Protein AF-A0A849ITN7-F1 (afdb_monomer)

Mean predicted aligned error: 4.96 Å

Radius of gyration: 14.0 Å; Cα contacts (8 Å, |Δi|>4): 69; chains: 1; bounding box: 32×22×38 Å

Solvent-accessible surface area (backbone atoms only — not comparable to full-atom values): 3945 Å² total; per-residue (Å²): 132,85,78,79,57,54,92,96,52,94,68,73,90,80,92,82,88,86,84,80,94,62,70,45,79,41,82,45,66,61,86,71,66,78,40,38,70,100,76,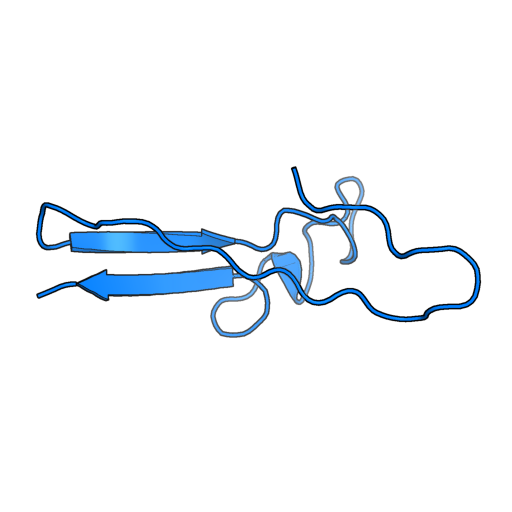17,47,31,64,55,40,63,32,74,83,65,34,17,42,71,50,79,45,124

Sequence (58 aa):
PIPAVPSGQTSVSVDYKFRIDKPGRYLWICAAPCGSGATGNGGAMGAAGWMRGYITVT

Secondary structure (DSSP, 8-state):
-PPPPPTT-S-----------S-EEEEEE--S--SBSTTS-BGGGTSBTTTEEEEEE-

Foldseek 3Di:
DPDDDDPPDPDDDDDDDDDDPDFDKAKAFDPPQCDDDPRSCDDQRVDDPGRIHIDGDD

Structure (mmCIF, N/CA/C/O backbone):
data_AF-A0A849ITN7-F1
#
_entry.id   AF-A0A849ITN7-F1
#
loop_
_atom_site.group_PDB
_atom_site.id
_atom_site.type_symbol
_atom_site.label_atom_id
_atom_site.label_alt_id
_atom_site.label_comp_id
_atom_site.label_asym_id
_atom_site.label_entity_id
_atom_site.label_seq_id
_atom_site.pdbx_PDB_ins_code
_atom_site.Cartn_x
_atom_site.Cartn_y
_atom_site.Cartn_z
_atom_site.occupancy
_atom_site.B_iso_or_equiv
_atom_site.auth_seq_id
_atom_site.auth_comp_id
_atom_site.auth_asym_id
_atom_site.auth_atom_id
_atom_site.pdbx_PDB_model_num
ATOM 1 N N . PRO A 1 1 ? -6.503 -4.644 -11.126 1.00 61.41 1 PRO A N 1
ATOM 2 C CA . PRO A 1 1 ? -5.186 -4.774 -11.802 1.00 61.41 1 PRO A CA 1
ATOM 3 C C . PRO A 1 1 ? -4.535 -3.396 -11.928 1.00 61.41 1 PRO A C 1
ATOM 5 O O . PRO A 1 1 ? -5.249 -2.450 -12.246 1.00 61.41 1 PRO A O 1
ATOM 8 N N . ILE A 1 2 ? -3.238 -3.267 -11.636 1.00 70.19 2 ILE A N 1
ATOM 9 C CA . ILE A 1 2 ? -2.505 -2.015 -11.887 1.00 70.19 2 ILE A CA 1
ATOM 10 C C . ILE A 1 2 ? -2.307 -1.910 -13.410 1.00 70.19 2 ILE A C 1
ATOM 12 O O . ILE A 1 2 ? -1.843 -2.886 -14.004 1.00 70.19 2 ILE A O 1
ATOM 16 N N . PRO A 1 3 ? -2.710 -0.806 -14.065 1.00 78.06 3 PRO A N 1
ATOM 17 C CA . PRO A 1 3 ? -2.539 -0.651 -15.504 1.00 78.06 3 PRO A CA 1
ATOM 18 C C . PRO A 1 3 ? -1.055 -0.562 -15.869 1.00 78.06 3 PRO A C 1
ATOM 20 O O . PRO A 1 3 ? -0.246 -0.026 -15.112 1.00 78.06 3 PRO A O 1
ATOM 23 N N . ALA A 1 4 ? -0.701 -1.078 -17.047 1.00 81.62 4 ALA A N 1
ATOM 24 C CA . ALA A 1 4 ? 0.633 -0.886 -17.600 1.00 81.62 4 ALA A CA 1
ATOM 25 C C . ALA A 1 4 ? 0.868 0.599 -17.920 1.00 81.62 4 ALA A C 1
ATOM 27 O O . ALA A 1 4 ? -0.056 1.312 -18.318 1.00 81.62 4 ALA A O 1
ATOM 28 N N . VAL A 1 5 ? 2.113 1.052 -17.770 1.00 84.25 5 VAL A N 1
ATOM 29 C CA . VAL A 1 5 ? 2.509 2.405 -18.172 1.00 84.25 5 VAL A CA 1
ATOM 30 C C . VAL A 1 5 ? 2.403 2.517 -19.703 1.00 84.25 5 VAL A C 1
ATOM 32 O O . VAL A 1 5 ? 2.931 1.644 -20.399 1.00 84.25 5 VAL A O 1
ATOM 35 N N . PRO A 1 6 ? 1.725 3.544 -20.252 1.00 88.81 6 PRO A N 1
ATOM 36 C CA . PRO A 1 6 ? 1.635 3.737 -21.697 1.00 88.81 6 PRO A CA 1
ATOM 37 C C . PRO A 1 6 ? 3.008 3.890 -22.362 1.00 88.81 6 PRO A C 1
ATOM 39 O O . PRO A 1 6 ? 3.946 4.423 -21.769 1.00 88.81 6 PRO A O 1
ATOM 42 N N . SER A 1 7 ? 3.116 3.470 -23.627 1.00 92.00 7 SER A N 1
ATOM 43 C CA . SER A 1 7 ? 4.358 3.611 -24.397 1.00 92.00 7 SER A CA 1
ATOM 44 C C . SER A 1 7 ? 4.809 5.075 -24.454 1.00 92.00 7 SER A C 1
ATOM 46 O O . SER A 1 7 ? 4.007 5.966 -24.735 1.00 92.00 7 SER A O 1
ATOM 48 N N . GLY A 1 8 ? 6.089 5.318 -24.169 1.00 94.25 8 GLY A N 1
ATOM 49 C CA . GLY A 1 8 ? 6.672 6.662 -24.111 1.00 94.25 8 GLY A CA 1
ATOM 50 C C . GLY A 1 8 ? 6.520 7.381 -22.764 1.00 94.25 8 GLY A C 1
ATOM 51 O O . GLY A 1 8 ? 6.987 8.510 -22.645 1.00 94.25 8 GLY A O 1
ATOM 52 N N . GLN A 1 9 ? 5.908 6.754 -21.752 1.00 89.94 9 GLN A N 1
ATOM 53 C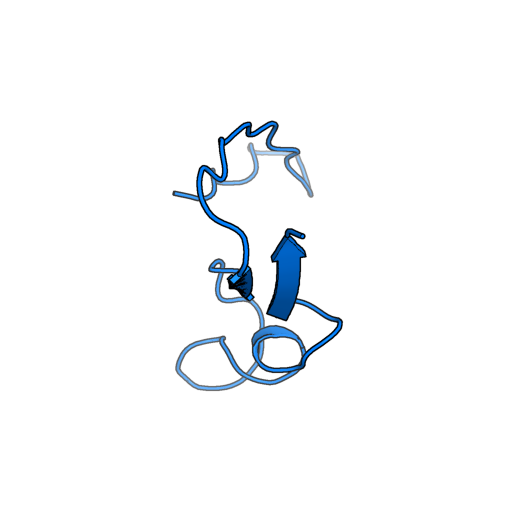 CA . GLN A 1 9 ? 5.796 7.305 -20.396 1.00 89.94 9 GLN A CA 1
ATOM 54 C C . GLN A 1 9 ? 6.627 6.501 -19.388 1.00 89.94 9 GLN A C 1
ATOM 56 O O . GLN A 1 9 ? 6.923 5.325 -19.594 1.00 89.94 9 GLN A O 1
ATOM 61 N N . THR A 1 10 ? 7.004 7.144 -18.281 1.00 87.12 10 THR A N 1
ATOM 62 C CA . THR A 1 10 ? 7.733 6.519 -17.160 1.00 87.12 10 THR A CA 1
ATOM 63 C C . THR A 1 10 ? 6.854 6.281 -15.933 1.00 87.12 10 THR A C 1
ATOM 65 O O . THR A 1 10 ? 7.252 5.557 -15.023 1.00 87.12 10 THR A O 1
ATOM 68 N N . SER A 1 11 ? 5.651 6.857 -15.901 1.00 83.50 11 SER A N 1
ATOM 69 C CA . SER A 1 11 ? 4.684 6.693 -14.819 1.00 83.50 11 SER A CA 1
ATOM 70 C C . SER A 1 11 ? 3.250 6.750 -15.346 1.00 83.50 11 SER A C 1
ATOM 72 O O . SER A 1 11 ? 2.984 7.294 -16.414 1.00 83.50 11 SER A O 1
ATOM 74 N N . VAL A 1 12 ? 2.321 6.161 -14.590 1.00 86.31 12 VAL A N 1
ATOM 75 C CA . VAL A 1 12 ? 0.875 6.280 -14.799 1.00 86.31 12 VAL A CA 1
ATOM 76 C C . VAL A 1 12 ? 0.224 6.569 -13.450 1.00 86.31 12 VAL A C 1
ATOM 78 O O . VAL A 1 12 ? 0.536 5.910 -12.457 1.00 86.31 12 VAL A O 1
ATOM 81 N N . SER A 1 13 ? -0.663 7.560 -13.405 1.00 86.00 13 SER A N 1
ATOM 82 C CA . SER A 1 13 ? -1.467 7.858 -12.217 1.00 86.00 13 SER A CA 1
ATOM 83 C C . SER A 1 13 ? -2.803 7.133 -12.306 1.00 86.00 13 SER A C 1
ATOM 85 O O . SER A 1 13 ? -3.430 7.103 -13.365 1.00 86.00 13 SER A O 1
ATOM 87 N N . VAL A 1 14 ? -3.236 6.540 -11.194 1.00 83.56 14 VAL A N 1
ATOM 88 C CA . VAL A 1 14 ? -4.501 5.806 -11.102 1.00 83.56 14 VAL A CA 1
ATOM 89 C C . VAL A 1 14 ? -5.349 6.424 -10.005 1.00 83.56 14 VAL A C 1
ATOM 91 O O . VAL A 1 14 ? -4.987 6.356 -8.832 1.00 83.56 14 VAL A O 1
ATOM 94 N N . ASP A 1 15 ? -6.498 6.972 -10.387 1.00 86.94 15 ASP A N 1
ATOM 95 C CA . ASP A 1 15 ? -7.505 7.438 -9.441 1.00 86.94 15 ASP A CA 1
ATOM 96 C C . ASP A 1 15 ? -8.457 6.296 -9.084 1.00 86.94 15 ASP A C 1
ATOM 98 O O . ASP A 1 15 ? -9.126 5.716 -9.942 1.00 86.94 15 ASP A O 1
ATOM 102 N N . TYR A 1 16 ? -8.535 5.972 -7.796 1.00 83.19 16 TYR A N 1
ATOM 103 C CA . TYR A 1 16 ? -9.439 4.954 -7.275 1.00 83.19 16 TYR A CA 1
ATOM 104 C C . TYR A 1 16 ? -10.161 5.461 -6.031 1.00 83.19 16 TYR A C 1
ATOM 106 O O . TYR A 1 16 ? -9.592 6.172 -5.203 1.00 83.19 16 TYR A O 1
ATOM 114 N N . LYS A 1 17 ? -11.431 5.073 -5.890 1.00 90.25 17 LYS A N 1
ATOM 115 C CA . LYS A 1 17 ? -12.254 5.362 -4.716 1.00 90.25 17 LYS A CA 1
ATOM 116 C C . LYS A 1 17 ? -12.894 4.074 -4.228 1.00 90.25 17 LYS A C 1
ATOM 118 O O . LYS A 1 17 ? -13.464 3.320 -5.012 1.00 90.25 17 LYS 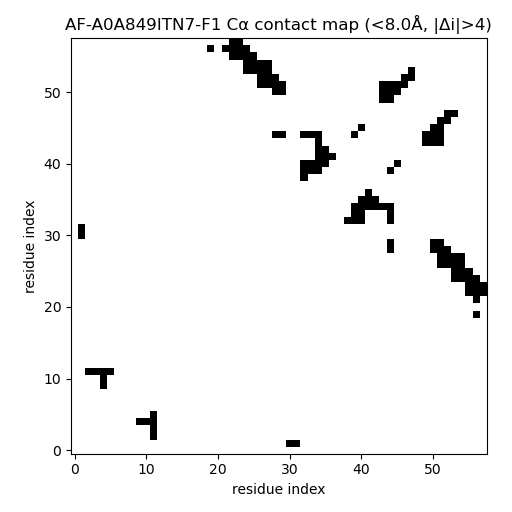A O 1
ATOM 123 N N . PHE A 1 18 ? -12.829 3.860 -2.923 1.00 88.38 18 PHE A N 1
ATOM 124 C CA . PHE A 1 18 ? -13.511 2.776 -2.236 1.00 88.38 18 PHE A CA 1
ATOM 125 C C . PHE A 1 18 ? -14.067 3.278 -0.915 1.00 88.38 18 PHE A C 1
ATOM 127 O O . PHE A 1 18 ? -13.605 4.280 -0.369 1.00 88.38 18 PHE A O 1
ATOM 134 N N . ARG A 1 19 ? -15.084 2.578 -0.419 1.00 93.25 19 ARG A N 1
ATOM 135 C CA . ARG A 1 19 ? -15.715 2.864 0.862 1.00 93.25 19 ARG A CA 1
ATOM 136 C C . ARG A 1 19 ? -15.285 1.810 1.875 1.00 93.25 19 ARG A C 1
ATOM 138 O O . ARG A 1 19 ? -15.237 0.626 1.555 1.00 93.25 19 ARG A O 1
ATOM 145 N N . ILE A 1 20 ? -14.970 2.262 3.083 1.00 94.19 20 ILE A N 1
ATOM 146 C CA . ILE A 1 20 ? -14.681 1.403 4.227 1.00 94.19 20 ILE A CA 1
ATOM 147 C C . ILE A 1 20 ? -15.859 1.544 5.191 1.00 94.19 20 ILE A C 1
ATOM 149 O O . ILE A 1 20 ? -16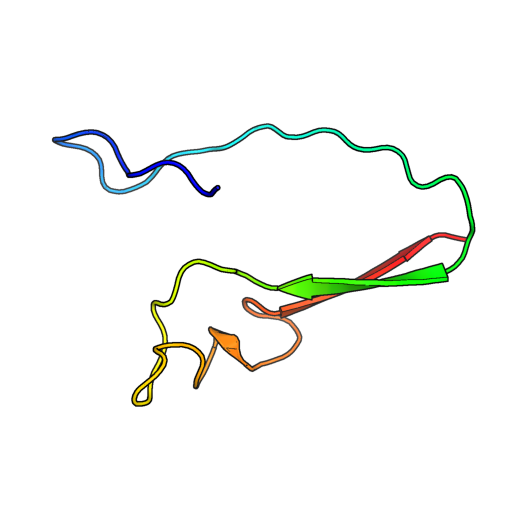.046 2.599 5.787 1.00 94.19 20 ILE A O 1
ATOM 153 N N . ASP A 1 21 ? -16.680 0.499 5.304 1.00 95.25 21 ASP A N 1
ATOM 154 C CA . ASP A 1 21 ? -17.925 0.540 6.090 1.00 95.25 21 ASP A CA 1
ATOM 155 C C . ASP A 1 21 ? -17.741 0.186 7.569 1.00 95.25 21 ASP A C 1
ATOM 157 O O . ASP A 1 21 ? -18.673 0.324 8.360 1.00 95.25 21 ASP A O 1
ATOM 161 N N . LYS A 1 22 ? -16.560 -0.308 7.951 1.00 96.25 22 LYS A N 1
ATOM 162 C CA . LYS A 1 22 ? -16.259 -0.727 9.321 1.00 96.25 22 LYS A CA 1
ATOM 163 C C . LYS A 1 22 ? -14.939 -0.112 9.780 1.00 96.25 22 LYS A C 1
ATOM 165 O O . LYS A 1 22 ? -13.978 -0.144 9.014 1.00 96.25 22 LYS A O 1
ATOM 170 N N . PRO A 1 23 ? -14.855 0.395 11.020 1.00 96.75 23 PRO A N 1
ATOM 171 C CA . PRO A 1 23 ? -13.576 0.738 11.620 1.00 96.75 23 PRO A CA 1
ATOM 172 C C . PRO A 1 23 ? -12.651 -0.479 11.647 1.00 96.75 23 PRO A C 1
ATOM 174 O O . 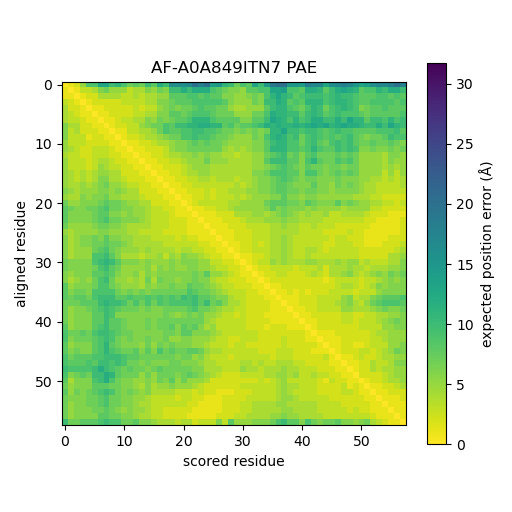PRO A 1 23 ? -13.096 -1.621 11.809 1.00 96.75 23 PRO A O 1
ATOM 177 N N . GLY A 1 24 ? -11.356 -0.245 11.486 1.00 96.25 24 GLY A N 1
ATOM 178 C CA . GLY A 1 24 ? -10.385 -1.324 11.427 1.00 96.25 24 GLY A CA 1
ATOM 179 C C . GLY A 1 24 ? -9.031 -0.906 10.880 1.00 96.25 24 GLY A C 1
ATOM 180 O O . GLY A 1 24 ? -8.812 0.224 10.442 1.00 96.25 24 GLY A O 1
ATOM 181 N N . ARG A 1 25 ? -8.104 -1.866 10.908 1.00 96.06 25 ARG A N 1
ATOM 182 C CA . ARG A 1 25 ? -6.746 -1.716 10.391 1.00 96.06 25 ARG A CA 1
ATOM 183 C C . ARG A 1 25 ? -6.589 -2.559 9.130 1.00 96.06 25 ARG A C 1
ATOM 185 O O . ARG A 1 25 ? -6.590 -3.786 9.191 1.00 96.06 25 ARG A O 1
ATOM 192 N N . TYR A 1 26 ? -6.420 -1.889 8.000 1.00 93.19 26 TYR A N 1
ATOM 193 C CA . TYR A 1 26 ? -6.376 -2.490 6.672 1.00 93.19 26 TYR A CA 1
ATOM 194 C C . TYR A 1 26 ? -4.945 -2.520 6.158 1.00 93.19 26 TYR A C 1
ATOM 196 O O . TYR A 1 26 ? -4.274 -1.493 6.138 1.00 93.19 26 TYR A O 1
ATOM 204 N N . LEU A 1 27 ? -4.463 -3.692 5.747 1.00 91.75 27 LEU A N 1
ATOM 205 C CA . LEU A 1 27 ? -3.169 -3.815 5.081 1.00 91.75 27 LEU A CA 1
ATOM 206 C C . LEU A 1 27 ? -3.268 -3.212 3.674 1.00 91.75 27 LEU A C 1
ATOM 208 O O . LEU A 1 27 ? -4.119 -3.614 2.884 1.00 91.75 27 LEU A O 1
ATOM 212 N N . TRP A 1 28 ? -2.355 -2.304 3.352 1.00 88.06 28 TRP A N 1
ATOM 213 C CA . TRP A 1 28 ? -2.097 -1.870 1.984 1.00 88.06 28 TRP A CA 1
ATOM 214 C C . TRP A 1 28 ? -0.758 -2.444 1.512 1.00 88.06 28 TRP A C 1
ATOM 216 O O . TRP A 1 28 ? 0.223 -2.441 2.260 1.00 88.06 28 TRP A O 1
ATOM 226 N N . ILE A 1 29 ? -0.726 -2.937 0.274 1.00 89.06 29 ILE A N 1
ATOM 227 C CA . ILE A 1 29 ? 0.478 -3.425 -0.404 1.00 89.06 29 ILE A CA 1
ATOM 228 C C . ILE A 1 29 ? 0.513 -2.895 -1.837 1.00 89.06 29 ILE A C 1
ATOM 230 O O . ILE A 1 29 ? -0.517 -2.824 -2.510 1.00 89.06 29 ILE A O 1
ATOM 234 N N . CYS A 1 30 ? 1.705 -2.583 -2.330 1.00 82.38 30 CYS A N 1
ATOM 235 C CA . CYS A 1 30 ? 1.976 -2.502 -3.753 1.00 82.38 30 CYS A CA 1
ATOM 236 C C . CYS A 1 30 ? 1.941 -3.926 -4.317 1.00 82.38 30 CYS A C 1
ATOM 238 O O . CYS A 1 30 ? 2.656 -4.806 -3.844 1.00 82.38 30 CYS A O 1
ATOM 240 N N . ALA A 1 31 ? 1.099 -4.157 -5.320 1.00 82.81 31 ALA A N 1
ATOM 241 C CA . ALA A 1 31 ? 0.955 -5.456 -5.978 1.00 82.81 31 ALA A CA 1
ATOM 242 C C . ALA A 1 31 ? 1.641 -5.506 -7.357 1.00 82.81 31 ALA A C 1
ATOM 244 O O . ALA A 1 31 ? 1.355 -6.396 -8.154 1.0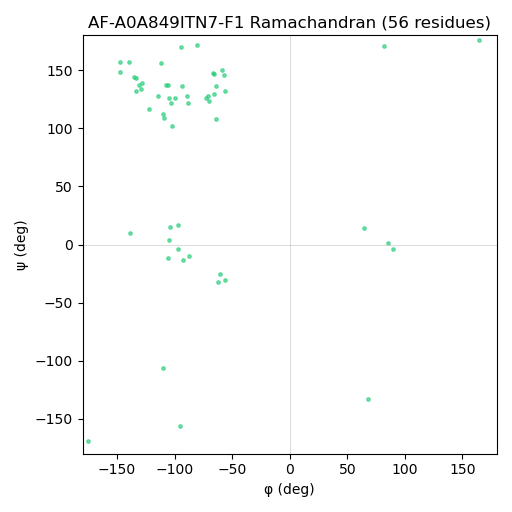0 82.81 31 ALA A O 1
ATOM 245 N N . ALA A 1 32 ? 2.518 -4.541 -7.654 1.00 84.50 32 ALA A N 1
ATOM 246 C CA . ALA A 1 32 ? 3.363 -4.532 -8.845 1.00 84.50 32 ALA A CA 1
ATOM 247 C C . ALA A 1 32 ? 4.784 -4.962 -8.441 1.00 84.50 32 ALA A C 1
ATO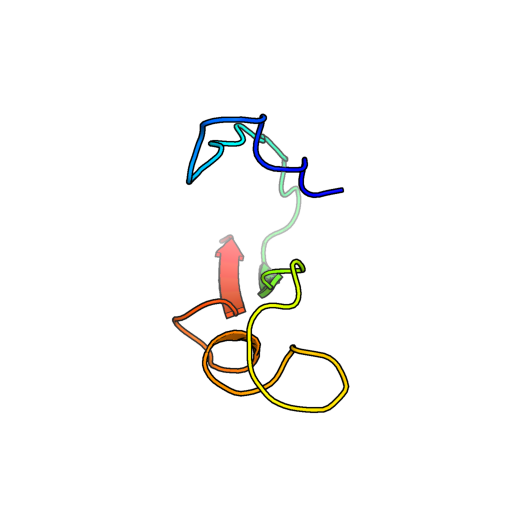M 249 O O . ALA A 1 32 ? 5.495 -4.150 -7.850 1.00 84.50 32 ALA A O 1
ATOM 250 N N . PRO A 1 33 ? 5.198 -6.217 -8.697 1.00 85.56 33 PRO A N 1
ATOM 251 C CA . PRO A 1 33 ? 6.499 -6.714 -8.261 1.00 85.56 33 PRO A CA 1
ATOM 252 C C . PRO A 1 33 ? 7.630 -5.941 -8.951 1.00 85.56 33 PRO A C 1
ATOM 254 O O . PRO A 1 33 ? 7.873 -6.099 -10.145 1.00 85.56 33 PRO A O 1
ATOM 257 N N . CYS A 1 34 ? 8.310 -5.091 -8.186 1.00 85.00 34 CYS A N 1
ATOM 258 C CA . CYS A 1 34 ? 9.444 -4.276 -8.637 1.00 85.00 34 CYS A CA 1
ATOM 259 C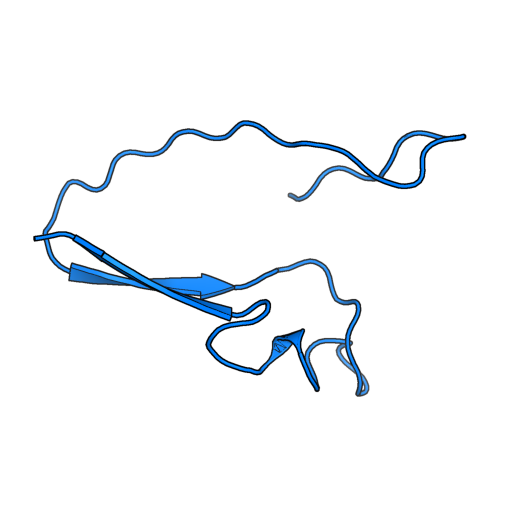 C . CYS A 1 34 ? 10.588 -4.216 -7.607 1.00 85.00 34 CYS A C 1
ATOM 261 O O . CYS A 1 34 ? 11.513 -3.416 -7.736 1.00 85.00 34 CYS A O 1
ATOM 263 N N . GLY A 1 35 ? 10.514 -5.049 -6.568 1.00 88.75 35 GLY A N 1
ATOM 264 C CA . GLY A 1 35 ? 11.523 -5.194 -5.526 1.00 88.75 35 GLY A CA 1
ATOM 265 C C . GLY A 1 35 ? 12.504 -6.335 -5.799 1.00 88.75 35 GLY A C 1
ATOM 266 O O . GLY A 1 35 ? 12.720 -6.753 -6.934 1.00 88.75 35 GLY A O 1
ATOM 267 N N . SER A 1 36 ? 13.109 -6.854 -4.731 1.00 91.56 36 SER A N 1
ATOM 268 C CA . SER A 1 36 ? 14.109 -7.927 -4.806 1.00 91.56 36 SER A CA 1
ATOM 269 C C . SER A 1 36 ? 13.514 -9.331 -4.618 1.00 91.56 36 SER A C 1
ATOM 271 O O . SER A 1 36 ? 12.362 -9.499 -4.212 1.00 91.56 36 SER A O 1
ATOM 273 N N . GLY A 1 37 ? 14.324 -10.361 -4.881 1.00 90.81 37 GLY A N 1
ATOM 274 C CA . GLY A 1 37 ? 13.958 -11.769 -4.690 1.00 90.81 37 GLY A CA 1
ATOM 275 C C . GLY A 1 37 ? 13.142 -12.364 -5.840 1.00 90.81 37 GLY A C 1
ATOM 276 O O . GLY A 1 37 ? 12.687 -11.658 -6.734 1.00 90.81 37 GLY A O 1
ATOM 277 N N . ALA A 1 38 ? 12.946 -13.685 -5.808 1.00 90.62 38 ALA A N 1
ATOM 278 C CA . ALA A 1 38 ? 12.333 -14.441 -6.909 1.00 90.62 38 ALA A CA 1
ATOM 279 C C . ALA A 1 38 ? 10.893 -14.011 -7.243 1.00 90.62 38 ALA A C 1
ATOM 281 O O . ALA A 1 38 ? 10.434 -14.194 -8.363 1.00 90.62 38 ALA A O 1
ATOM 282 N N . THR A 1 39 ? 10.181 -13.434 -6.274 1.00 88.56 39 THR A N 1
ATOM 283 C CA . THR A 1 39 ? 8.809 -12.939 -6.445 1.00 88.56 39 THR A CA 1
ATOM 284 C C . THR A 1 39 ? 8.741 -11.437 -6.724 1.00 88.56 39 THR A C 1
ATOM 286 O O . THR A 1 39 ? 7.645 -10.915 -6.901 1.00 88.56 39 THR A O 1
ATOM 289 N N . GLY A 1 40 ? 9.875 -10.722 -6.710 1.00 87.81 40 GLY A N 1
ATOM 290 C CA . GLY A 1 40 ? 9.923 -9.261 -6.842 1.00 87.81 40 GLY A CA 1
ATOM 291 C C . GLY A 1 40 ? 9.251 -8.496 -5.693 1.00 87.81 40 GLY A C 1
ATOM 292 O O . GLY A 1 40 ? 9.003 -7.300 -5.820 1.00 87.81 40 GLY A O 1
ATOM 293 N N . ASN A 1 41 ? 8.950 -9.166 -4.573 1.00 88.44 41 ASN A N 1
ATOM 294 C CA . ASN A 1 41 ? 8.256 -8.586 -3.415 1.00 88.44 41 ASN A CA 1
ATOM 295 C C . ASN A 1 41 ? 9.183 -8.303 -2.217 1.00 88.44 41 ASN A C 1
ATOM 297 O O . ASN A 1 41 ? 8.718 -7.912 -1.146 1.00 88.44 41 ASN A O 1
ATOM 301 N N . GLY A 1 42 ? 10.491 -8.518 -2.361 1.00 89.06 42 GLY A N 1
ATOM 302 C CA . GLY A 1 42 ? 11.492 -8.204 -1.344 1.00 89.06 42 GLY A CA 1
ATOM 303 C C . GLY A 1 42 ? 11.885 -6.723 -1.315 1.00 89.06 42 GLY A C 1
ATOM 304 O O . GLY A 1 42 ? 11.516 -5.931 -2.183 1.00 89.06 42 GLY A O 1
ATOM 305 N N . GLY A 1 43 ? 12.670 -6.335 -0.308 1.00 89.94 43 GLY A N 1
ATOM 306 C CA . GLY A 1 43 ? 13.146 -4.957 -0.155 1.00 89.94 43 GLY A CA 1
ATOM 307 C C . GLY A 1 43 ? 12.011 -3.982 0.172 1.00 89.94 43 GLY A C 1
ATOM 308 O O . GLY A 1 43 ? 11.183 -4.265 1.039 1.00 89.94 43 GLY A O 1
ATOM 309 N N . ALA A 1 44 ? 11.962 -2.843 -0.527 1.00 88.06 44 ALA A N 1
ATOM 310 C CA . ALA A 1 44 ? 10.964 -1.787 -0.309 1.00 88.06 44 ALA A CA 1
ATOM 311 C C . ALA A 1 44 ? 9.509 -2.284 -0.438 1.00 88.06 44 ALA A C 1
ATOM 313 O O . ALA A 1 44 ? 8.634 -1.801 0.278 1.00 88.06 44 ALA A O 1
ATOM 314 N N . MET A 1 45 ? 9.269 -3.294 -1.283 1.00 88.62 45 MET A N 1
ATOM 315 C CA . MET A 1 45 ? 7.968 -3.960 -1.458 1.00 88.62 45 MET A CA 1
ATOM 316 C C . MET A 1 45 ? 7.474 -4.666 -0.186 1.00 88.62 45 MET A C 1
ATOM 318 O O . MET A 1 45 ? 6.275 -4.709 0.083 1.00 88.62 45 MET A O 1
ATOM 322 N N . GLY A 1 46 ? 8.392 -5.190 0.630 1.00 88.44 46 GLY A N 1
ATOM 323 C CA . GLY A 1 46 ? 8.071 -5.883 1.878 1.00 88.44 46 GLY A CA 1
ATOM 324 C C . GLY A 1 46 ? 8.077 -4.985 3.119 1.00 88.44 46 GLY A C 1
ATOM 325 O O . GLY A 1 46 ? 7.581 -5.406 4.171 1.00 88.44 46 GLY A O 1
ATOM 326 N N . ALA A 1 47 ? 8.624 -3.771 3.009 1.00 89.56 47 ALA A N 1
ATOM 327 C CA . ALA A 1 47 ? 8.877 -2.864 4.124 1.00 89.56 47 ALA A CA 1
ATOM 328 C C . ALA A 1 47 ? 7.680 -1.946 4.416 1.00 89.56 47 ALA A C 1
ATOM 330 O O . ALA A 1 47 ? 7.176 -1.241 3.540 1.00 89.56 47 ALA A O 1
ATOM 331 N N . ALA A 1 48 ? 7.240 -1.927 5.677 1.00 88.75 48 ALA A N 1
ATOM 332 C CA . ALA A 1 48 ? 6.210 -0.995 6.124 1.00 88.75 48 ALA A CA 1
ATOM 333 C C . ALA A 1 48 ? 6.703 0.461 6.011 1.00 88.75 48 ALA A C 1
ATOM 335 O O . ALA A 1 48 ? 7.835 0.758 6.387 1.00 88.75 48 ALA A O 1
ATOM 336 N N . GLY A 1 49 ? 5.855 1.360 5.505 1.00 85.88 49 GLY A N 1
ATOM 337 C CA . GLY A 1 49 ? 6.192 2.771 5.262 1.00 85.88 49 GLY A CA 1
ATOM 338 C C . GLY A 1 49 ? 6.771 3.054 3.871 1.00 85.88 49 GLY A C 1
ATOM 339 O O . GLY A 1 49 ? 6.998 4.210 3.538 1.00 85.88 49 GLY A O 1
ATOM 340 N N . TRP A 1 50 ? 6.976 2.013 3.061 1.00 86.62 50 TRP A N 1
ATOM 341 C CA . TRP A 1 50 ? 7.389 2.125 1.663 1.00 86.62 50 TRP A CA 1
ATOM 342 C C . TRP A 1 50 ? 6.232 1.708 0.756 1.00 86.62 50 TRP A C 1
ATOM 344 O O . TRP A 1 50 ? 5.232 2.407 0.637 1.00 86.62 50 TRP A O 1
ATOM 354 N N . MET A 1 51 ? 6.333 0.524 0.158 1.00 88.81 51 MET A N 1
ATOM 355 C CA . MET A 1 51 ? 5.346 -0.053 -0.751 1.00 88.81 51 MET A CA 1
ATOM 356 C C . MET A 1 51 ? 4.403 -1.024 -0.024 1.00 88.81 51 MET A C 1
ATOM 358 O O . MET A 1 51 ? 3.724 -1.839 -0.639 1.00 88.81 51 MET A O 1
ATOM 362 N N . ARG A 1 52 ? 4.364 -0.945 1.307 1.00 92.19 52 ARG A N 1
ATOM 363 C CA . ARG A 1 52 ? 3.463 -1.681 2.189 1.00 92.19 52 ARG A CA 1
ATOM 3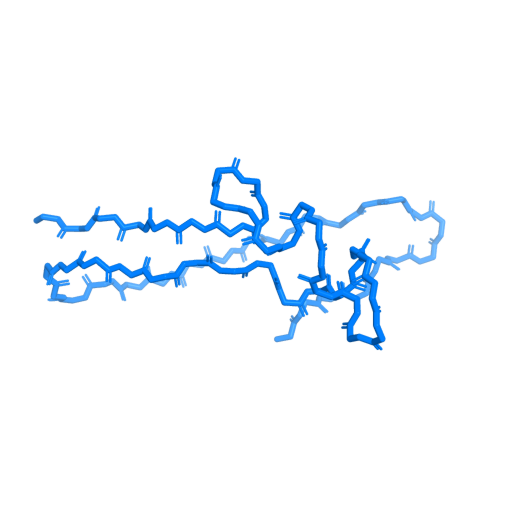64 C C . ARG A 1 52 ? 3.145 -0.817 3.401 1.00 92.19 52 ARG A C 1
ATOM 366 O O . ARG A 1 52 ? 3.985 -0.052 3.870 1.00 92.19 52 ARG A O 1
ATOM 373 N N . GLY A 1 53 ? 1.956 -0.966 3.964 1.00 93.00 53 GLY A N 1
ATOM 374 C CA . GLY A 1 53 ? 1.564 -0.212 5.147 1.00 93.00 53 GLY A CA 1
ATOM 375 C C . GLY A 1 53 ? 0.209 -0.617 5.691 1.00 93.00 53 GLY A C 1
ATOM 376 O O . GLY A 1 53 ? -0.360 -1.632 5.298 1.00 93.00 53 GLY A O 1
ATOM 377 N N . TYR A 1 54 ? -0.299 0.188 6.616 1.00 93.50 54 TYR A N 1
ATOM 378 C CA . TYR A 1 54 ? -1.635 0.013 7.158 1.00 93.50 54 TYR A CA 1
ATOM 379 C C . TYR A 1 54 ? -2.411 1.317 7.065 1.00 93.50 54 TYR A C 1
ATOM 381 O O . TYR A 1 54 ? -1.870 2.381 7.353 1.00 93.50 54 TYR A O 1
ATOM 389 N N . ILE A 1 55 ? -3.680 1.205 6.697 1.00 91.31 55 ILE A N 1
ATOM 390 C CA . ILE A 1 55 ? -4.659 2.281 6.757 1.00 91.31 55 ILE A CA 1
ATOM 391 C C . ILE A 1 55 ? -5.536 1.998 7.973 1.00 91.31 55 ILE A C 1
ATOM 393 O O . ILE A 1 55 ? -6.135 0.925 8.071 1.00 91.31 55 ILE A O 1
ATOM 397 N N . THR A 1 56 ? -5.585 2.941 8.907 1.00 95.06 56 THR A N 1
ATOM 398 C CA . THR A 1 56 ? -6.459 2.858 10.080 1.00 95.06 56 THR A CA 1
ATOM 399 C C . THR A 1 56 ? -7.699 3.701 9.834 1.00 95.06 56 THR A C 1
ATOM 401 O O . THR A 1 56 ? -7.584 4.885 9.523 1.00 95.06 56 THR A O 1
ATOM 404 N N . VAL A 1 57 ? -8.870 3.088 9.987 1.00 94.94 57 VAL A N 1
ATOM 405 C CA . VAL A 1 57 ? -10.172 3.760 9.949 1.00 94.94 57 VAL A CA 1
ATOM 406 C C . VAL A 1 57 ? -10.796 3.663 11.328 1.00 94.94 57 VAL A C 1
ATOM 408 O O . VAL A 1 57 ? -10.875 2.568 11.890 1.00 94.94 57 VAL A O 1
ATOM 411 N N . THR A 1 58 ? -11.199 4.810 11.862 1.00 91.69 58 THR A N 1
ATOM 412 C CA . THR A 1 58 ? -11.802 4.979 13.189 1.00 91.69 58 THR A CA 1
ATOM 413 C C . THR A 1 58 ? -13.259 5.367 13.071 1.00 91.69 58 THR A C 1
ATOM 415 O O . THR A 1 58 ? -13.538 6.219 12.197 1.00 91.69 58 THR A O 1
#

pLDDT: mean 88.41, std 5.97, range [61.41, 96.75]